Protein AF-A0A059CF88-F1 (afdb_monomer)

pLDDT: mean 72.64, std 21.27, range [30.92, 98.12]

InterPro domains:
  IPR023342 APO domain [PF05634] (48-137)

Structure (mmCIF, N/CA/C/O backbone):
data_AF-A0A059CF88-F1
#
_entry.id   AF-A0A059CF88-F1
#
loop_
_atom_site.group_PDB
_atom_site.id
_atom_site.type_symbol
_atom_site.label_atom_id
_atom_site.label_alt_id
_atom_site.label_comp_id
_atom_site.label_asym_id
_atom_site.label_entity_id
_atom_site.label_seq_id
_atom_site.pdbx_PDB_ins_code
_atom_site.Cartn_x
_atom_site.Cartn_y
_atom_site.Cartn_z
_atom_site.occupancy
_atom_site.B_iso_or_equiv
_atom_site.auth_seq_id
_atom_site.auth_comp_id
_atom_site.auth_asym_id
_atom_site.auth_atom_id
_atom_site.pdbx_PDB_model_num
ATOM 1 N N . MET A 1 1 ? 24.250 4.245 -36.849 1.00 54.50 1 MET A N 1
ATOM 2 C CA . MET A 1 1 ? 23.592 4.374 -35.524 1.00 54.50 1 MET A CA 1
ATOM 3 C C . MET A 1 1 ? 24.323 3.640 -34.393 1.00 54.50 1 MET A C 1
ATOM 5 O O . MET A 1 1 ? 24.525 4.241 -33.348 1.00 54.50 1 MET A O 1
ATOM 9 N N . LEU A 1 2 ? 24.826 2.416 -34.603 1.00 44.97 2 LEU A N 1
ATOM 10 C CA . LEU A 1 2 ? 25.537 1.617 -33.581 1.00 44.97 2 LEU A CA 1
ATOM 11 C C . LEU A 1 2 ? 26.810 2.263 -32.988 1.00 44.97 2 LEU A C 1
ATOM 13 O O . LEU A 1 2 ? 27.148 2.023 -31.832 1.00 44.97 2 LEU A O 1
ATOM 17 N N . ARG A 1 3 ? 27.509 3.120 -33.749 1.00 47.75 3 ARG A N 1
ATOM 18 C CA . ARG A 1 3 ? 28.711 3.833 -33.267 1.00 47.75 3 ARG A CA 1
ATOM 19 C C . ARG A 1 3 ? 28.398 4.836 -32.150 1.00 47.75 3 ARG A C 1
ATOM 21 O O . ARG A 1 3 ? 29.192 4.986 -31.234 1.00 47.75 3 ARG A O 1
ATOM 28 N N . ARG A 1 4 ? 27.223 5.473 -32.194 1.00 41.72 4 ARG A N 1
ATOM 29 C CA . ARG A 1 4 ? 26.797 6.478 -31.205 1.00 41.72 4 ARG A CA 1
ATOM 30 C C . ARG A 1 4 ? 26.489 5.829 -29.850 1.00 41.72 4 ARG A C 1
ATOM 32 O O . ARG A 1 4 ? 26.851 6.379 -28.819 1.00 41.72 4 ARG A O 1
ATOM 39 N N . ILE A 1 5 ? 25.921 4.621 -29.877 1.00 54.22 5 ILE A N 1
ATOM 40 C CA . ILE A 1 5 ? 25.615 3.813 -28.686 1.00 54.22 5 ILE A CA 1
ATOM 41 C C . ILE A 1 5 ? 26.909 3.350 -27.995 1.00 54.22 5 ILE A C 1
ATOM 43 O O . ILE A 1 5 ? 27.038 3.503 -26.785 1.00 54.22 5 ILE A O 1
ATOM 47 N N . LYS A 1 6 ? 27.911 2.877 -28.755 1.00 51.00 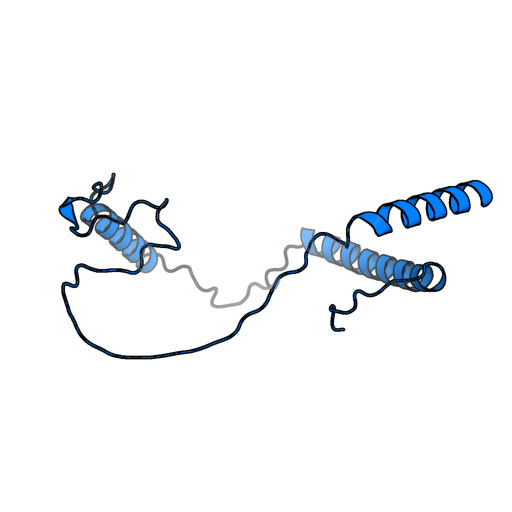6 LYS A N 1
ATOM 48 C CA . LYS A 1 6 ? 29.219 2.485 -28.190 1.00 51.00 6 LYS A CA 1
ATOM 49 C C . LYS A 1 6 ? 29.941 3.640 -27.487 1.00 51.00 6 LYS A C 1
ATOM 51 O O . LYS A 1 6 ? 30.511 3.436 -26.420 1.00 51.00 6 LYS A O 1
ATOM 56 N N . VAL A 1 7 ? 29.889 4.848 -28.055 1.00 53.94 7 VAL A N 1
ATOM 57 C CA . VAL A 1 7 ? 30.513 6.034 -27.442 1.00 53.94 7 VAL A CA 1
ATOM 58 C C . VAL A 1 7 ? 29.839 6.382 -26.113 1.00 53.94 7 VAL A C 1
ATOM 60 O O . VAL A 1 7 ? 30.533 6.638 -25.131 1.00 53.94 7 VAL A O 1
ATOM 63 N N . GLN A 1 8 ? 28.506 6.319 -26.042 1.00 47.03 8 GLN A N 1
ATOM 64 C CA . GLN A 1 8 ? 27.788 6.607 -24.797 1.00 47.03 8 GLN A CA 1
ATOM 65 C C . GLN A 1 8 ? 28.074 5.587 -23.687 1.00 47.03 8 GLN A C 1
ATOM 67 O O . GLN A 1 8 ? 28.245 5.990 -22.541 1.00 47.03 8 GLN A O 1
ATOM 72 N N . ILE A 1 9 ? 28.231 4.301 -24.021 1.00 55.12 9 ILE A N 1
ATOM 73 C CA . ILE A 1 9 ? 28.603 3.261 -23.044 1.00 55.12 9 ILE A CA 1
ATOM 74 C C . ILE A 1 9 ? 29.992 3.543 -22.446 1.00 55.12 9 ILE A C 1
ATOM 76 O O . ILE A 1 9 ? 30.150 3.526 -21.228 1.00 55.12 9 ILE A O 1
ATOM 80 N N . SER A 1 10 ? 30.974 3.911 -23.278 1.00 51.12 10 SER A N 1
ATOM 81 C CA . SER A 1 10 ? 32.341 4.197 -22.808 1.00 51.12 10 SER A CA 1
ATOM 82 C C . SER A 1 10 ? 32.437 5.403 -21.861 1.00 51.12 10 SER A C 1
ATOM 84 O O . SER A 1 10 ? 33.319 5.467 -21.006 1.00 51.12 10 SER A O 1
ATOM 86 N N . HIS A 1 11 ? 31.519 6.366 -21.990 1.00 49.28 11 HIS A N 1
ATOM 87 C CA . HIS A 1 11 ? 31.488 7.556 -21.141 1.00 49.28 11 HIS A CA 1
ATOM 88 C C . HIS A 1 11 ? 30.927 7.255 -19.742 1.00 49.28 11 HIS A C 1
ATOM 90 O O . HIS A 1 11 ? 31.363 7.851 -18.760 1.00 49.28 11 HIS A O 1
ATOM 96 N N . ILE A 1 12 ? 30.001 6.295 -19.642 1.00 54.94 12 ILE A N 1
ATOM 97 C CA . ILE A 1 12 ? 29.387 5.867 -18.377 1.00 54.94 12 ILE A CA 1
ATOM 98 C C . ILE A 1 12 ? 30.387 5.064 -17.529 1.00 54.94 12 ILE A C 1
ATOM 100 O O . ILE A 1 12 ? 30.462 5.262 -16.318 1.00 54.94 12 ILE A O 1
ATOM 104 N N . GLU A 1 13 ? 31.220 4.221 -18.149 1.00 50.44 13 GLU A N 1
ATOM 105 C CA . GLU A 1 13 ? 32.250 3.440 -17.441 1.00 50.44 13 GLU A CA 1
ATOM 106 C C . GLU A 1 13 ? 33.295 4.324 -16.738 1.00 50.44 13 GLU A C 1
ATOM 108 O O . GLU A 1 13 ? 33.752 3.993 -15.644 1.00 50.44 13 GLU A O 1
ATOM 113 N N . ARG A 1 14 ? 33.630 5.484 -17.319 1.00 48.31 14 ARG A N 1
ATOM 114 C CA . ARG A 1 14 ? 34.604 6.430 -16.744 1.00 48.31 14 ARG A CA 1
ATOM 115 C C . ARG A 1 14 ? 34.082 7.204 -15.534 1.00 48.31 14 ARG A C 1
ATOM 117 O O . ARG A 1 14 ? 34.886 7.662 -14.734 1.00 48.31 14 ARG A O 1
ATOM 124 N N . LEU A 1 15 ? 32.768 7.358 -15.383 1.00 49.97 15 LEU A N 1
ATOM 125 C CA . LEU A 1 15 ? 32.185 8.093 -14.253 1.00 49.97 15 LEU A CA 1
ATOM 126 C C . LEU A 1 15 ? 32.083 7.226 -12.986 1.00 49.97 15 LEU A C 1
ATOM 128 O O . LEU A 1 15 ? 32.132 7.749 -11.875 1.00 49.97 15 LEU A O 1
ATOM 132 N N . ASN A 1 16 ? 32.018 5.900 -13.135 1.00 49.53 16 ASN A N 1
ATOM 133 C CA . ASN A 1 16 ? 31.855 4.972 -12.013 1.00 49.53 16 ASN A CA 1
ATOM 134 C C . ASN A 1 16 ? 33.155 4.663 -11.247 1.00 49.53 16 ASN A C 1
ATOM 136 O O . ASN A 1 16 ? 33.087 4.190 -10.114 1.00 49.53 16 ASN A O 1
ATOM 140 N N . CYS A 1 17 ? 34.341 4.932 -11.806 1.00 44.03 17 CYS A N 1
ATOM 141 C CA . CYS A 1 17 ? 35.604 4.626 -11.119 1.00 44.03 17 CYS A CA 1
ATOM 142 C C . CYS A 1 17 ? 35.958 5.618 -9.993 1.00 44.03 17 CYS A C 1
ATOM 144 O O . CYS A 1 17 ? 36.746 5.279 -9.112 1.00 44.03 17 CYS A O 1
ATOM 146 N N . CYS A 1 18 ? 35.352 6.810 -9.971 1.00 44.00 18 CYS A N 1
ATOM 147 C CA . CYS A 1 18 ? 35.692 7.862 -9.006 1.00 44.00 18 CYS A CA 1
ATOM 148 C C . CYS A 1 18 ? 34.872 7.823 -7.704 1.00 44.00 18 CYS A C 1
ATOM 150 O O . CYS A 1 18 ? 35.296 8.402 -6.707 1.00 44.00 18 CYS A O 1
ATOM 152 N N . LEU A 1 19 ? 33.715 7.152 -7.680 1.00 45.34 19 LEU A N 1
ATOM 153 C CA . LEU A 1 19 ? 32.768 7.226 -6.554 1.00 45.34 19 LEU A CA 1
ATOM 154 C C . LEU A 1 19 ? 33.008 6.178 -5.452 1.00 45.34 19 LEU A C 1
ATOM 156 O O . LEU A 1 19 ? 32.603 6.389 -4.313 1.00 45.34 19 LEU A O 1
ATOM 160 N N . ASN A 1 20 ? 33.725 5.087 -5.739 1.00 43.84 20 ASN A N 1
ATOM 161 C CA . ASN A 1 20 ? 33.865 3.956 -4.807 1.00 43.84 20 ASN A CA 1
ATOM 162 C C . ASN A 1 20 ? 35.005 4.094 -3.778 1.00 43.84 20 ASN A C 1
ATOM 164 O O . ASN A 1 20 ? 35.248 3.165 -3.010 1.00 43.84 20 ASN A O 1
ATOM 168 N N . ARG A 1 21 ? 35.734 5.221 -3.751 1.00 39.50 21 ARG A N 1
ATOM 169 C CA . ARG A 1 21 ? 36.908 5.399 -2.871 1.00 39.50 21 ARG A CA 1
ATOM 170 C C . ARG A 1 21 ? 36.586 6.005 -1.496 1.00 39.50 21 ARG A C 1
ATOM 172 O O . ARG A 1 21 ? 37.450 5.972 -0.626 1.00 39.50 21 ARG A O 1
ATOM 179 N N . SER A 1 22 ? 35.376 6.523 -1.272 1.00 40.75 22 SER A N 1
ATOM 180 C CA . SER A 1 22 ? 35.095 7.379 -0.101 1.00 40.75 22 SER A CA 1
ATOM 181 C C . SER A 1 22 ? 34.355 6.720 1.070 1.00 40.75 22 SER A C 1
ATOM 183 O O . SER A 1 22 ? 34.082 7.407 2.047 1.00 40.75 22 SER A O 1
ATOM 185 N N . TYR A 1 23 ? 34.036 5.424 1.038 1.00 41.53 23 TYR A N 1
ATOM 186 C CA . TYR A 1 23 ? 33.285 4.778 2.128 1.00 41.53 23 TYR A CA 1
ATOM 187 C C . TYR A 1 23 ? 34.002 3.537 2.678 1.00 41.53 23 TYR A C 1
ATOM 189 O O . TYR A 1 23 ? 33.594 2.398 2.477 1.00 41.53 23 TYR A O 1
ATOM 197 N N . ALA A 1 24 ? 35.089 3.760 3.413 1.00 38.09 24 ALA A N 1
ATOM 198 C CA . ALA A 1 24 ? 35.642 2.755 4.316 1.00 38.09 24 ALA A CA 1
ATOM 199 C C . ALA A 1 24 ? 35.012 2.951 5.706 1.00 38.09 24 ALA A C 1
ATOM 201 O O . ALA A 1 24 ? 35.415 3.839 6.452 1.00 38.09 24 ALA A O 1
ATOM 202 N N . PHE A 1 25 ? 33.989 2.159 6.037 1.00 33.34 25 PHE A N 1
ATOM 203 C CA . PHE A 1 25 ? 33.385 2.140 7.372 1.00 33.34 25 PHE A CA 1
ATOM 204 C C . PHE A 1 25 ? 34.173 1.158 8.249 1.00 33.34 25 PHE A C 1
ATOM 206 O O . PHE A 1 25 ? 34.183 -0.045 7.984 1.00 33.34 25 PHE A O 1
ATOM 213 N N . ALA A 1 26 ? 34.889 1.676 9.248 1.00 35.84 26 ALA A N 1
ATOM 214 C CA . ALA A 1 26 ? 35.647 0.877 10.203 1.00 35.84 26 ALA A CA 1
ATOM 215 C C . ALA A 1 26 ? 34.686 0.184 11.181 1.00 35.84 26 ALA A C 1
ATOM 217 O O . ALA A 1 26 ? 33.882 0.838 11.840 1.00 35.84 26 ALA A O 1
ATOM 218 N N . ALA A 1 27 ? 34.769 -1.142 11.257 1.00 34.84 27 ALA A N 1
ATOM 219 C CA . ALA A 1 27 ? 34.057 -1.950 12.235 1.00 34.84 27 ALA A CA 1
ATOM 220 C C . ALA A 1 27 ? 34.975 -2.226 13.431 1.00 34.84 27 ALA A C 1
ATOM 222 O O . ALA A 1 27 ? 36.062 -2.778 13.256 1.00 34.84 27 ALA A O 1
ATOM 223 N N . SER A 1 28 ? 34.519 -1.900 14.637 1.00 39.94 28 SER A N 1
ATOM 224 C CA . SER A 1 28 ? 35.085 -2.418 15.884 1.00 39.94 28 SER A CA 1
ATOM 225 C C . SER A 1 28 ? 33.962 -2.951 16.766 1.00 39.94 28 SER A C 1
ATOM 227 O O . SER A 1 28 ? 32.911 -2.334 16.933 1.00 39.94 28 SER A O 1
ATOM 229 N N . SER A 1 29 ? 34.206 -4.152 17.273 1.00 39.66 29 SER A N 1
ATOM 230 C CA . SER A 1 29 ? 33.252 -5.044 17.918 1.00 39.66 29 SER A CA 1
ATOM 231 C C . SER A 1 29 ? 33.453 -5.067 19.434 1.00 39.66 29 SER A C 1
ATOM 233 O O . SER A 1 29 ? 34.597 -5.112 19.877 1.00 39.66 29 SER A O 1
ATOM 235 N N . SER A 1 30 ? 32.335 -5.212 20.161 1.00 42.69 30 SER A N 1
ATOM 236 C CA . SER A 1 30 ? 32.189 -5.843 21.495 1.00 42.69 30 SER A CA 1
ATOM 237 C C . SER A 1 30 ? 32.771 -5.062 22.693 1.00 42.69 30 SER A C 1
ATOM 239 O O . SER A 1 30 ? 33.800 -4.422 22.580 1.00 42.69 30 SER A O 1
ATOM 241 N N . SER A 1 31 ? 32.176 -5.041 23.889 1.00 38.00 31 SER A N 1
ATOM 242 C CA . SER A 1 31 ? 31.616 -6.163 24.652 1.00 38.00 31 SER A CA 1
ATOM 243 C C . SER A 1 31 ? 30.647 -5.717 25.758 1.00 38.00 31 SER A C 1
ATOM 245 O O . SER A 1 31 ? 30.740 -4.616 26.291 1.00 38.00 31 SER A O 1
ATOM 247 N N . SER A 1 32 ? 29.751 -6.629 26.128 1.00 43.56 32 SER A N 1
ATOM 248 C CA . SER A 1 32 ? 28.745 -6.528 27.187 1.00 43.56 32 SER A CA 1
ATOM 249 C C . SER A 1 32 ? 29.335 -6.518 28.605 1.00 43.56 32 SER A C 1
ATOM 251 O O . SER A 1 32 ? 30.279 -7.251 28.886 1.00 43.56 32 SER A O 1
ATOM 253 N N . GLY A 1 33 ? 28.689 -5.796 29.522 1.00 30.92 33 GLY A N 1
ATOM 254 C CA . GLY A 1 33 ? 28.855 -5.944 30.969 1.00 30.92 33 GLY A CA 1
ATOM 255 C C . GLY A 1 33 ? 27.597 -5.459 31.690 1.00 30.92 33 GLY A C 1
ATOM 256 O O . GLY A 1 33 ? 27.238 -4.292 31.584 1.00 30.92 33 GLY A O 1
ATOM 257 N N . ALA A 1 34 ? 26.892 -6.366 32.364 1.00 42.22 34 ALA A N 1
ATOM 258 C CA . ALA A 1 34 ? 25.707 -6.068 33.162 1.00 42.22 34 ALA A CA 1
ATOM 259 C C . ALA A 1 34 ? 26.107 -5.898 34.629 1.00 42.22 34 ALA A C 1
ATOM 261 O O . ALA A 1 34 ? 26.706 -6.824 35.164 1.00 42.22 34 ALA A O 1
ATOM 262 N N . LEU A 1 35 ? 25.716 -4.798 35.284 1.00 36.06 35 LEU A N 1
ATOM 263 C CA . LEU A 1 35 ? 25.570 -4.723 36.742 1.00 36.06 35 LEU A CA 1
ATOM 264 C C . LEU A 1 35 ? 24.433 -3.760 37.116 1.00 36.06 35 LEU A C 1
ATOM 266 O O . LEU A 1 35 ? 24.331 -2.638 36.629 1.00 36.06 35 LEU A O 1
ATOM 270 N N . SER A 1 36 ? 23.565 -4.259 37.986 1.00 38.28 36 SER A N 1
ATOM 271 C CA . SER A 1 36 ? 22.538 -3.552 38.743 1.00 38.28 36 SER A CA 1
ATOM 272 C C . SER A 1 36 ? 23.127 -2.539 39.727 1.00 38.28 36 SER A C 1
ATOM 274 O O . SER A 1 36 ? 24.136 -2.836 40.361 1.00 38.28 36 SER A O 1
ATOM 276 N N . GLY A 1 37 ? 22.409 -1.449 39.995 1.00 34.25 37 GLY A N 1
ATOM 277 C CA . GLY A 1 37 ? 22.611 -0.656 41.210 1.00 34.25 37 GLY A CA 1
ATOM 278 C C . GLY A 1 37 ? 22.137 0.777 41.043 1.00 34.25 37 GLY A C 1
ATOM 279 O O . GLY A 1 37 ? 22.678 1.512 40.227 1.00 34.25 37 GLY A O 1
ATOM 280 N N . GLY A 1 38 ? 21.109 1.171 41.796 1.00 47.53 38 GLY A N 1
ATOM 281 C CA . GLY A 1 38 ? 20.732 2.574 41.907 1.00 47.53 38 GLY A CA 1
ATOM 282 C C . GLY A 1 38 ? 21.860 3.350 42.575 1.00 47.53 38 GLY A C 1
ATOM 283 O O . GLY A 1 38 ? 22.233 3.032 43.700 1.00 47.53 38 GLY A O 1
ATOM 284 N N . VAL A 1 39 ? 22.386 4.349 41.877 1.00 41.75 39 VAL A N 1
ATOM 285 C CA . VAL A 1 39 ? 23.262 5.375 42.435 1.00 41.75 39 VAL A CA 1
ATOM 286 C C . VAL A 1 39 ? 22.876 6.678 41.744 1.00 41.75 39 VAL A C 1
ATOM 288 O O . VAL A 1 39 ? 22.837 6.751 40.515 1.00 41.75 39 VAL A O 1
ATOM 291 N N . ASP A 1 40 ? 22.535 7.691 42.536 1.00 52.72 40 ASP A N 1
ATOM 292 C CA . ASP A 1 40 ? 22.559 9.084 42.107 1.00 52.72 40 ASP A CA 1
ATOM 293 C C . ASP A 1 40 ? 24.026 9.451 41.819 1.00 52.72 40 ASP A C 1
ATOM 295 O O . ASP A 1 40 ? 24.706 10.024 42.665 1.00 52.72 40 ASP A O 1
ATOM 299 N N . ASP A 1 41 ? 24.540 9.024 40.663 1.00 48.75 41 ASP A N 1
ATOM 300 C CA . ASP A 1 41 ? 25.945 9.186 40.293 1.00 48.75 41 ASP A CA 1
ATOM 301 C C . ASP A 1 41 ? 26.141 10.440 39.429 1.00 48.75 41 ASP A C 1
ATOM 303 O O . ASP A 1 41 ? 25.590 10.610 38.332 1.00 48.75 41 ASP A O 1
ATOM 307 N N . ASP A 1 42 ? 26.889 11.370 40.006 1.00 64.75 42 ASP A N 1
ATOM 308 C CA . ASP A 1 42 ? 27.506 12.515 39.363 1.00 64.75 42 ASP A CA 1
ATOM 309 C C . ASP A 1 42 ? 28.838 12.051 38.762 1.00 64.75 42 ASP A C 1
ATOM 311 O O . ASP A 1 42 ? 29.847 12.018 39.457 1.00 64.75 42 ASP A O 1
ATOM 315 N N . GLY A 1 43 ? 28.862 11.663 37.482 1.00 55.50 43 GLY A N 1
ATOM 316 C CA . GLY A 1 43 ? 30.146 11.393 36.833 1.00 55.50 43 GLY A CA 1
ATOM 317 C C . GLY A 1 43 ? 30.127 10.568 35.550 1.00 55.50 43 GLY A C 1
ATOM 318 O O . GLY A 1 43 ? 30.020 9.355 35.573 1.00 55.50 43 GLY A O 1
ATOM 319 N N . GLY A 1 44 ? 30.415 11.231 34.428 1.00 59.66 44 GLY A N 1
ATOM 320 C CA . GLY A 1 44 ? 31.429 10.693 33.512 1.00 59.66 44 GLY A CA 1
ATOM 321 C C . GLY A 1 44 ? 31.046 9.642 32.463 1.00 59.66 44 GLY A C 1
ATOM 322 O O . GLY A 1 44 ? 31.690 8.604 32.399 1.00 59.66 44 GLY A O 1
ATOM 323 N N . ASP A 1 45 ? 30.154 9.971 31.527 1.00 58.19 45 ASP A N 1
ATOM 324 C CA . ASP A 1 45 ? 30.140 9.393 30.167 1.00 58.19 45 ASP A CA 1
ATOM 325 C C . ASP A 1 45 ? 29.649 10.419 29.117 1.00 58.19 45 ASP A C 1
ATOM 327 O O . ASP A 1 45 ? 28.763 10.184 28.301 1.00 58.19 45 ASP A O 1
ATOM 331 N N . GLY A 1 46 ? 30.212 11.632 29.159 1.00 60.06 46 GLY A N 1
ATOM 332 C CA . GLY A 1 46 ? 29.756 12.780 28.363 1.00 60.06 46 GLY A CA 1
ATOM 333 C C . GLY A 1 46 ? 30.478 13.041 27.036 1.00 60.06 46 GLY A C 1
ATOM 334 O O . GLY A 1 46 ? 30.236 14.089 26.446 1.00 60.06 46 GLY A O 1
ATOM 335 N N . GLU A 1 47 ? 31.370 12.166 26.565 1.00 66.75 47 GLU A N 1
ATOM 336 C CA . 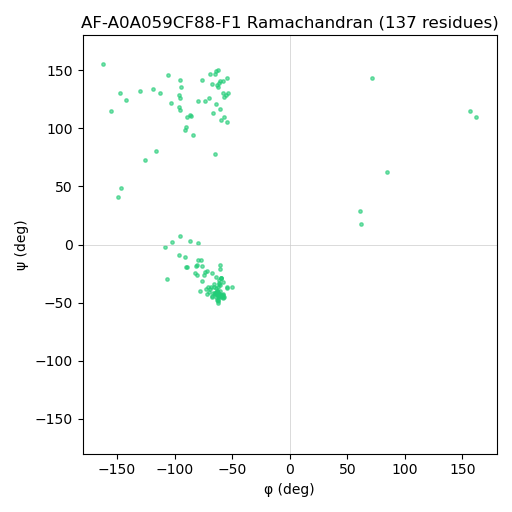GLU A 1 47 ? 32.237 12.505 25.419 1.00 66.75 47 GLU A CA 1
ATOM 337 C C . GLU A 1 47 ? 31.537 12.356 24.050 1.00 66.75 47 GLU A C 1
ATOM 339 O O . GLU A 1 47 ? 31.895 13.041 23.098 1.00 66.75 47 GLU A O 1
ATOM 344 N N . LEU A 1 48 ? 30.519 11.491 23.922 1.00 69.50 48 LEU A N 1
ATOM 345 C CA . LEU A 1 48 ? 29.946 11.136 22.608 1.00 69.50 48 LEU A CA 1
ATOM 346 C C . LEU A 1 48 ? 28.686 11.935 22.211 1.00 69.50 48 LEU A C 1
ATOM 348 O O . LEU A 1 48 ? 28.240 11.845 21.072 1.00 69.50 48 LEU A O 1
ATOM 352 N N . TYR A 1 49 ? 28.114 12.725 23.125 1.00 72.19 49 TYR A N 1
ATOM 353 C CA . TYR A 1 49 ? 26.906 13.538 22.891 1.00 72.19 49 TYR A CA 1
ATOM 354 C C . TYR A 1 49 ? 26.911 14.831 23.722 1.00 72.19 49 TYR A C 1
ATOM 356 O O . TYR A 1 49 ? 25.885 15.238 24.270 1.00 72.19 49 TYR A O 1
ATOM 364 N N . SER A 1 50 ? 28.069 15.486 23.831 1.00 78.38 50 SER A N 1
ATOM 365 C CA . SER A 1 50 ? 28.216 16.775 24.526 1.00 78.38 50 SER A CA 1
ATOM 366 C 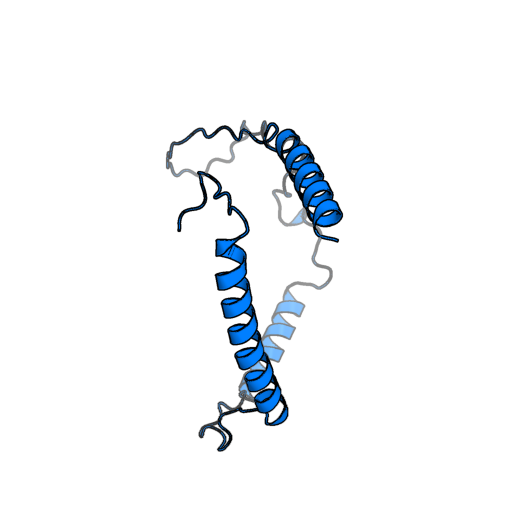C . SER A 1 50 ? 27.341 17.885 23.924 1.00 78.38 50 SER A C 1
ATOM 368 O O . SER A 1 50 ? 26.868 18.755 24.654 1.00 78.38 50 SER A O 1
ATOM 370 N N . ASP A 1 51 ? 27.056 17.810 22.621 1.00 85.06 51 ASP A N 1
ATOM 371 C CA . ASP A 1 51 ? 26.232 18.784 21.893 1.00 85.06 51 ASP A CA 1
ATOM 372 C C . AS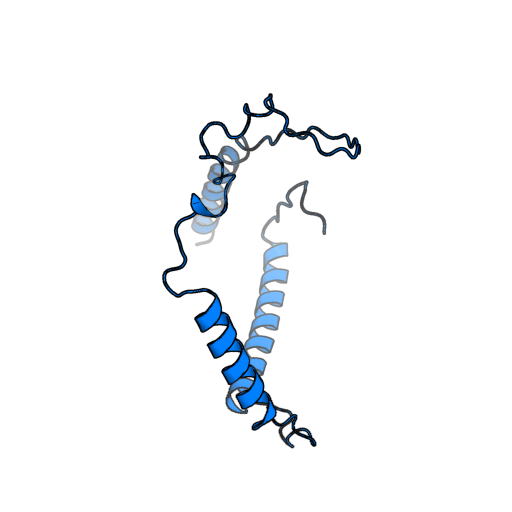P A 1 51 ? 24.719 18.626 22.127 1.00 85.06 51 ASP A C 1
ATOM 374 O O . ASP A 1 51 ? 23.937 19.509 21.767 1.00 85.06 51 ASP A O 1
ATOM 378 N N . VAL A 1 52 ? 24.268 17.508 22.709 1.00 84.50 52 VAL A N 1
ATOM 379 C CA . VAL A 1 52 ? 22.839 17.247 22.927 1.00 84.50 52 VAL A CA 1
ATOM 380 C C . VAL A 1 52 ? 22.454 17.660 24.348 1.00 84.50 52 VAL A C 1
ATOM 382 O O . VAL A 1 52 ? 22.939 17.067 25.315 1.00 84.50 52 VAL A O 1
ATOM 385 N N . PRO A 1 53 ? 21.534 18.629 24.524 1.00 82.19 53 PRO A N 1
ATOM 386 C CA . PRO A 1 53 ? 21.044 18.987 25.845 1.00 82.19 53 PRO A CA 1
ATOM 387 C C . PRO A 1 53 ? 20.445 17.770 26.550 1.00 82.19 53 PRO A C 1
ATOM 389 O O . PRO A 1 53 ? 19.553 17.099 26.021 1.00 82.19 53 PRO A O 1
ATOM 392 N N . ARG A 1 54 ? 20.914 17.493 27.769 1.00 81.62 54 ARG A N 1
ATOM 393 C CA . ARG A 1 54 ? 20.384 16.390 28.572 1.00 81.62 54 ARG A CA 1
ATOM 394 C C . ARG A 1 54 ? 18.900 16.630 28.871 1.00 81.62 54 ARG A C 1
ATOM 396 O O . ARG A 1 54 ? 18.531 17.751 29.237 1.00 81.62 54 ARG A O 1
ATOM 403 N N . PRO A 1 55 ? 18.036 15.606 28.743 1.00 82.69 55 PRO A N 1
ATOM 404 C CA . PRO A 1 55 ? 16.646 15.730 29.141 1.00 82.69 55 PRO A CA 1
ATOM 405 C C . PRO A 1 55 ? 16.543 16.202 30.598 1.00 82.69 55 PRO A C 1
ATOM 407 O O . PRO A 1 55 ? 17.339 15.761 31.432 1.00 82.69 55 PRO A O 1
ATOM 410 N N . PRO A 1 56 ? 15.555 17.046 30.937 1.00 84.00 56 PRO A N 1
ATOM 411 C CA . PRO A 1 56 ? 15.385 17.493 32.309 1.00 84.00 56 PRO A CA 1
ATOM 412 C C . PRO A 1 56 ? 15.186 16.303 33.254 1.00 84.00 56 PRO A C 1
ATOM 414 O O . PRO A 1 56 ? 14.359 15.414 32.983 1.00 84.00 56 PRO A O 1
ATOM 417 N N . ARG A 1 57 ? 15.955 16.282 34.352 1.00 81.88 57 ARG A N 1
ATOM 418 C CA . ARG A 1 57 ? 15.962 15.180 35.329 1.00 81.88 57 ARG A CA 1
ATOM 419 C C . ARG A 1 57 ? 14.645 15.144 36.092 1.00 81.88 57 ARG A C 1
ATOM 421 O O . ARG A 1 57 ? 14.100 14.070 36.349 1.00 81.88 57 ARG A O 1
ATOM 428 N N . ARG A 1 58 ? 14.086 16.315 36.415 1.00 86.88 58 ARG A N 1
ATOM 429 C CA . ARG A 1 58 ? 12.813 16.415 37.134 1.00 86.88 58 ARG A CA 1
ATOM 430 C C . ARG A 1 58 ? 11.661 16.592 36.157 1.00 86.88 58 ARG A C 1
ATOM 432 O O . ARG A 1 58 ? 11.733 17.328 35.180 1.00 86.88 58 ARG A O 1
ATOM 439 N N . LYS A 1 59 ? 10.527 15.957 36.458 1.00 81.44 59 LYS A N 1
ATOM 440 C CA . LYS A 1 59 ? 9.316 16.059 35.624 1.00 81.44 59 LYS A CA 1
ATOM 441 C C . LYS A 1 59 ? 8.778 17.494 35.534 1.00 81.44 59 LYS A C 1
ATOM 443 O O . LYS A 1 59 ? 8.215 17.840 34.505 1.00 81.44 59 LYS A O 1
ATOM 448 N N . ALA A 1 60 ? 8.975 18.309 36.575 1.00 83.50 60 ALA A N 1
ATOM 449 C CA . ALA A 1 60 ? 8.541 19.709 36.626 1.00 83.50 60 ALA A CA 1
ATOM 450 C C . ALA A 1 60 ? 9.368 20.647 35.728 1.00 83.50 60 ALA A C 1
ATOM 452 O O . ALA A 1 60 ? 8.882 21.699 35.336 1.00 83.50 60 ALA A O 1
ATOM 453 N N . GLU A 1 61 ? 10.598 20.260 35.383 1.00 87.56 61 GLU A N 1
ATOM 454 C CA . GLU A 1 61 ? 11.461 21.016 34.465 1.00 87.56 61 GLU A CA 1
ATOM 455 C C . GLU A 1 61 ? 11.083 20.769 32.996 1.00 87.56 61 GLU A C 1
ATOM 457 O O . GLU A 1 61 ? 11.534 21.471 32.091 1.00 87.56 61 GLU A O 1
ATOM 462 N N . ARG A 1 62 ? 10.261 19.747 32.730 1.00 87.81 62 ARG A N 1
ATOM 463 C CA . ARG A 1 62 ? 9.757 19.471 31.388 1.00 87.81 62 ARG A CA 1
ATOM 464 C C . ARG A 1 62 ? 8.666 20.473 31.059 1.00 87.81 62 ARG A C 1
ATOM 466 O O . ARG A 1 62 ? 7.817 20.788 31.889 1.00 87.81 62 ARG A O 1
ATOM 473 N N . LYS A 1 63 ? 8.646 20.914 29.804 1.00 88.69 63 LYS A N 1
ATOM 474 C CA . LYS A 1 63 ? 7.543 21.723 29.289 1.00 88.69 63 LYS A CA 1
ATOM 475 C C . LYS A 1 63 ? 6.226 20.959 29.508 1.00 88.69 63 LYS A C 1
ATOM 477 O O . LYS A 1 63 ? 6.159 19.780 29.142 1.00 88.69 63 LYS A O 1
ATOM 482 N N . PRO A 1 64 ? 5.204 21.585 30.114 1.00 89.31 64 PRO A N 1
ATOM 483 C CA . PRO A 1 64 ? 3.914 20.939 30.286 1.00 89.31 64 PRO A CA 1
ATOM 484 C C . PRO A 1 64 ? 3.302 20.634 28.917 1.00 89.31 64 PRO A C 1
ATOM 486 O O . PRO A 1 64 ? 3.551 21.334 27.933 1.00 89.31 64 PRO A O 1
ATOM 489 N N . PHE A 1 65 ? 2.497 19.574 28.849 1.00 89.88 65 PHE A N 1
ATOM 490 C CA . PHE A 1 65 ? 1.741 19.281 27.638 1.00 89.88 65 PHE A CA 1
ATOM 491 C C . PHE A 1 65 ? 0.793 20.440 27.324 1.00 89.88 65 PHE A C 1
ATOM 493 O O . PHE A 1 65 ? 0.153 20.977 28.227 1.00 89.88 65 PHE A O 1
ATOM 500 N N . VAL A 1 66 ? 0.667 20.773 26.036 1.00 95.31 66 VAL A N 1
ATOM 501 C CA . VAL A 1 66 ? -0.269 21.801 25.545 1.00 95.31 66 VAL A CA 1
ATOM 502 C C . VAL A 1 66 ? -1.698 21.501 26.007 1.00 95.31 66 VAL A C 1
ATOM 504 O O . VAL A 1 66 ? -2.446 22.399 26.373 1.00 95.31 66 VAL A O 1
ATOM 507 N N . THR A 1 67 ? -2.062 20.219 26.030 1.00 94.50 67 THR A N 1
ATOM 508 C CA . THR A 1 67 ? -3.310 19.720 26.606 1.00 94.50 67 THR A CA 1
ATOM 509 C C . THR A 1 67 ? -2.981 18.880 27.838 1.00 94.50 67 THR A C 1
ATOM 511 O O . THR A 1 67 ? -2.136 17.984 27.746 1.00 94.50 67 THR A O 1
ATOM 514 N N . PRO A 1 68 ? -3.627 19.112 28.991 1.00 95.25 68 PRO A N 1
ATOM 515 C CA . PRO A 1 68 ? -3.321 18.368 30.202 1.00 95.25 68 PRO A CA 1
ATOM 516 C C . PRO A 1 68 ? -3.589 16.872 30.005 1.00 95.25 68 PRO A C 1
ATOM 518 O O . PRO A 1 68 ? -4.608 16.464 29.451 1.00 95.25 68 PRO A O 1
ATOM 521 N N . MET A 1 69 ? -2.689 16.034 30.527 1.00 93.25 69 MET A N 1
ATOM 522 C CA . MET A 1 69 ? -2.725 14.572 30.362 1.00 93.25 69 MET A CA 1
ATOM 523 C C . MET A 1 69 ? -4.095 13.952 30.694 1.00 93.25 69 MET A C 1
ATOM 525 O O . MET A 1 69 ? -4.546 13.028 30.024 1.00 93.25 69 MET A O 1
ATOM 529 N N . LYS A 1 70 ? -4.795 14.486 31.702 1.00 96.19 70 LYS A N 1
ATOM 530 C CA . LYS A 1 70 ? -6.124 14.006 32.112 1.00 96.19 70 LYS A CA 1
ATOM 531 C C . LYS A 1 70 ? -7.176 14.149 31.010 1.00 96.19 70 LYS A C 1
ATOM 533 O O . LYS A 1 70 ? -8.013 13.264 30.870 1.00 96.19 70 LYS A O 1
ATOM 538 N N . GLU A 1 71 ? -7.127 15.219 30.220 1.00 97.12 71 GLU A N 1
ATOM 539 C CA . GLU A 1 71 ? -8.045 15.402 29.092 1.00 97.12 71 GLU A CA 1
ATOM 540 C C . GLU A 1 71 ? -7.754 14.422 27.965 1.00 97.12 71 GLU A C 1
ATOM 542 O O . GLU A 1 71 ? -8.687 13.852 27.410 1.00 97.12 71 GLU A O 1
ATOM 547 N N . LEU A 1 72 ? -6.476 14.183 27.657 1.00 96.81 72 LEU A N 1
ATOM 548 C CA . LEU A 1 72 ? -6.082 13.188 26.658 1.00 96.81 72 LEU A CA 1
ATOM 549 C C . LEU A 1 72 ? -6.584 11.796 27.056 1.00 96.81 72 LEU A C 1
ATOM 551 O O . LEU A 1 72 ? -7.185 11.096 26.246 1.00 96.81 72 LEU A O 1
ATOM 555 N N . ILE A 1 73 ? -6.414 11.431 28.330 1.00 97.75 73 ILE A N 1
ATOM 556 C CA . ILE A 1 73 ? -6.929 10.173 28.881 1.00 97.75 73 ILE A CA 1
ATOM 557 C C . ILE A 1 73 ? -8.458 10.124 28.793 1.00 97.75 73 ILE A C 1
ATOM 559 O O . ILE A 1 73 ? -9.008 9.082 28.441 1.00 97.75 73 ILE A O 1
ATOM 563 N N . ARG A 1 74 ? -9.155 11.226 29.102 1.00 98.12 74 ARG A N 1
ATOM 564 C CA . ARG A 1 74 ? -10.620 11.294 29.023 1.00 98.12 74 ARG A CA 1
ATOM 565 C C . ARG A 1 74 ? -11.109 11.082 27.589 1.00 98.12 74 ARG A C 1
ATOM 567 O O . ARG A 1 74 ? -11.919 10.190 27.374 1.00 98.12 74 ARG A O 1
ATOM 574 N N . ARG A 1 75 ? -10.542 11.808 26.618 1.00 97.75 75 ARG A N 1
ATOM 575 C CA . ARG A 1 75 ? -10.858 11.668 25.184 1.00 97.75 75 ARG A CA 1
ATOM 576 C C . ARG A 1 75 ? -10.595 10.245 24.686 1.00 97.75 75 ARG A C 1
ATOM 578 O O . ARG A 1 75 ? -11.438 9.665 24.017 1.00 97.75 75 ARG A O 1
ATOM 585 N N . ALA A 1 76 ? -9.471 9.645 25.082 1.00 96.88 76 ALA A N 1
ATOM 586 C CA . ALA A 1 76 ? -9.151 8.261 24.728 1.00 96.88 76 ALA A CA 1
ATOM 587 C C . ALA A 1 76 ? -10.141 7.246 25.333 1.00 96.88 76 ALA A C 1
ATOM 589 O O . ALA A 1 76 ? -10.481 6.252 24.693 1.00 96.88 76 ALA A O 1
ATOM 590 N N . ARG A 1 77 ? -10.620 7.477 26.565 1.00 97.25 77 ARG A N 1
ATOM 591 C CA . ARG A 1 77 ? -11.662 6.642 27.186 1.00 97.25 77 ARG A CA 1
ATOM 592 C C . ARG A 1 77 ? -13.001 6.794 26.469 1.00 97.25 77 ARG A C 1
ATOM 594 O O . ARG A 1 77 ? -13.621 5.781 26.179 1.00 97.25 77 ARG A O 1
ATOM 601 N N . GLU A 1 78 ? -13.408 8.022 26.160 1.00 96.38 78 GLU A N 1
ATOM 602 C CA . GLU A 1 78 ? -14.632 8.320 25.404 1.00 96.38 78 GLU A CA 1
ATOM 603 C C . GLU A 1 78 ? -14.609 7.641 24.024 1.00 96.38 78 GLU A C 1
ATOM 605 O O . GLU A 1 78 ? -15.560 6.951 23.668 1.00 96.38 78 GLU A O 1
ATOM 610 N N . GLU A 1 79 ? -13.496 7.734 23.286 1.00 93.25 79 GLU A N 1
ATOM 611 C CA . GLU A 1 79 ? -13.329 7.051 21.996 1.00 93.25 79 GLU A CA 1
ATOM 612 C C . GLU A 1 79 ? -13.396 5.523 22.145 1.00 93.25 79 GLU A C 1
ATOM 614 O O . GLU A 1 79 ? -14.026 4.834 21.340 1.00 93.25 79 GLU A O 1
ATOM 619 N N . ARG A 1 80 ? -12.778 4.973 23.197 1.00 91.12 80 ARG A N 1
ATOM 620 C CA . ARG A 1 80 ? -12.831 3.535 23.477 1.00 91.12 80 ARG A CA 1
ATOM 621 C C . ARG A 1 80 ? -14.253 3.070 23.783 1.00 91.12 80 ARG A C 1
ATOM 623 O O . ARG A 1 80 ? -14.629 2.006 23.305 1.00 91.12 80 ARG A O 1
ATOM 630 N N . GLU A 1 81 ? -15.028 3.825 24.558 1.00 93.81 81 GLU A N 1
ATOM 631 C CA . GLU A 1 81 ? -16.439 3.510 24.818 1.00 93.81 81 GLU A CA 1
ATOM 632 C C . GLU A 1 81 ? -17.287 3.651 23.547 1.00 93.81 81 GLU A C 1
ATOM 634 O O . GLU A 1 81 ? -18.074 2.758 23.248 1.00 93.81 81 GLU A O 1
ATOM 639 N N . ALA A 1 82 ? -17.065 4.684 22.729 1.00 89.81 82 ALA A N 1
ATOM 640 C CA . ALA A 1 82 ? -17.749 4.840 21.443 1.00 89.81 82 ALA A CA 1
ATOM 641 C C . ALA A 1 82 ? -17.514 3.634 20.515 1.00 89.81 82 ALA A C 1
ATOM 643 O O . ALA A 1 82 ? -18.461 3.105 19.937 1.00 89.81 82 ALA A O 1
ATOM 644 N N . ARG A 1 83 ? -16.274 3.128 20.448 1.00 85.56 83 ARG A N 1
ATOM 645 C CA . ARG A 1 83 ? -15.922 1.906 19.700 1.00 85.56 83 ARG A CA 1
ATOM 646 C C . ARG A 1 83 ? -16.523 0.625 20.289 1.00 85.56 83 ARG A C 1
ATOM 648 O O . ARG A 1 83 ? -16.658 -0.355 19.567 1.00 85.56 83 ARG A O 1
ATOM 655 N N . LYS A 1 84 ? -16.854 0.588 21.586 1.00 85.12 84 LYS A N 1
ATOM 656 C CA . LYS A 1 84 ? -17.588 -0.542 22.187 1.00 85.12 84 LYS A CA 1
ATOM 657 C C . LYS A 1 84 ? -19.080 -0.478 21.868 1.00 85.12 84 LYS A C 1
ATOM 659 O O . LYS A 1 84 ? -19.676 -1.517 21.618 1.00 85.12 84 LYS A O 1
ATOM 664 N N . LEU A 1 85 ? -19.669 0.722 21.897 1.00 85.19 85 LEU A N 1
ATOM 665 C CA . LEU A 1 85 ? -21.082 0.955 21.570 1.00 85.19 85 LEU A CA 1
ATOM 666 C C . LEU A 1 85 ? -21.368 0.722 20.084 1.00 85.19 85 LEU A C 1
ATOM 668 O O . LEU A 1 85 ? -22.423 0.203 19.733 1.00 85.19 85 LEU A O 1
ATOM 672 N N . GLN A 1 86 ? -20.417 1.084 19.223 1.00 77.19 86 GLN A N 1
ATOM 673 C CA . GLN A 1 86 ? -20.407 0.758 17.802 1.00 77.19 86 GLN A CA 1
ATOM 674 C C . GLN A 1 86 ? -19.199 -0.133 17.515 1.00 77.19 86 GLN A C 1
ATOM 676 O O . GLN A 1 86 ? -18.166 0.369 17.057 1.00 77.19 86 GLN A O 1
ATOM 681 N N . PRO A 1 87 ? -19.288 -1.447 17.799 1.00 74.88 87 PRO A N 1
ATOM 682 C CA . PRO A 1 87 ? -18.255 -2.372 17.374 1.00 74.88 87 PRO A CA 1
ATOM 683 C C . PRO A 1 87 ? -18.062 -2.192 15.870 1.00 74.88 87 PRO A C 1
ATOM 685 O O . PRO A 1 87 ? -19.044 -2.203 15.125 1.00 74.88 87 PRO A O 1
ATOM 688 N N . CYS A 1 88 ? -16.817 -2.026 15.410 1.00 67.44 88 CYS A N 1
ATOM 689 C CA . CYS A 1 88 ? -16.518 -2.223 13.997 1.00 67.44 88 CYS A CA 1
ATOM 690 C C . CYS A 1 88 ? -17.020 -3.626 13.665 1.00 67.44 88 CYS A C 1
ATOM 692 O O . CYS A 1 88 ? -16.433 -4.598 14.144 1.00 67.44 88 CYS A O 1
ATOM 694 N N . LEU A 1 89 ? -18.144 -3.721 12.951 1.00 67.94 89 LEU A N 1
ATOM 695 C CA . LEU A 1 89 ? -18.771 -4.998 12.658 1.00 67.94 89 LEU A CA 1
ATOM 696 C C . LEU A 1 89 ? -17.741 -5.822 11.892 1.00 67.94 89 LEU A C 1
ATOM 698 O O . LEU A 1 89 ? -17.424 -5.524 10.739 1.00 67.94 89 LEU A O 1
ATOM 702 N N . MET A 1 90 ? -17.175 -6.833 12.551 1.00 66.62 90 MET A N 1
ATOM 703 C CA . MET A 1 90 ? -16.503 -7.893 11.824 1.00 66.62 90 MET A CA 1
ATOM 704 C C . MET A 1 90 ? -17.593 -8.501 10.953 1.00 66.62 90 MET A C 1
ATOM 706 O O . MET A 1 90 ? -18.613 -8.949 11.473 1.00 66.62 90 MET A O 1
ATOM 710 N N . LEU A 1 91 ? -17.432 -8.409 9.634 1.00 67.62 91 LEU A N 1
ATOM 711 C CA . LEU A 1 91 ? -18.388 -8.986 8.699 1.00 67.62 91 LEU A CA 1
ATOM 712 C C . LEU A 1 91 ? -18.486 -10.483 9.022 1.00 67.62 91 LEU A C 1
ATOM 714 O O . LEU A 1 91 ? -17.522 -11.214 8.809 1.00 67.62 91 LEU A O 1
ATOM 718 N N . GLU A 1 92 ? -19.618 -10.930 9.580 1.00 74.81 92 GLU A N 1
ATOM 719 C CA . GLU A 1 92 ? -19.820 -12.338 9.964 1.00 74.81 92 GLU A CA 1
ATOM 720 C C . GLU A 1 92 ? -19.659 -13.275 8.767 1.00 74.81 92 GLU A C 1
ATOM 722 O O . GLU A 1 92 ? -19.201 -14.409 8.899 1.00 74.81 92 GLU A O 1
ATOM 727 N N . LYS A 1 93 ? -20.035 -12.784 7.584 1.00 78.75 93 LYS A N 1
ATOM 728 C CA . LYS A 1 93 ? -19.858 -13.474 6.315 1.00 78.75 93 LYS A CA 1
ATOM 729 C C . LYS A 1 93 ? -18.961 -12.637 5.414 1.00 78.75 93 LYS A C 1
ATOM 731 O O . LYS A 1 93 ? -19.188 -11.428 5.301 1.00 78.75 93 LYS A O 1
ATOM 736 N N . PRO A 1 94 ? -17.964 -13.255 4.760 1.00 78.44 94 PRO A N 1
ATOM 737 C CA . PRO A 1 94 ? -17.199 -12.563 3.742 1.00 78.44 94 PRO A CA 1
ATOM 738 C C . PRO A 1 94 ? -18.161 -12.081 2.649 1.00 78.44 94 PRO A C 1
ATOM 740 O O . PRO A 1 94 ? -19.108 -12.796 2.307 1.00 78.44 94 PRO A O 1
ATOM 743 N N . PRO A 1 95 ? -17.954 -10.872 2.113 1.00 83.31 95 PRO A N 1
ATOM 744 C CA . PRO A 1 95 ? -18.792 -10.378 1.037 1.00 83.31 95 PRO A CA 1
ATOM 745 C C . PRO A 1 95 ? -18.596 -11.263 -0.201 1.00 83.31 95 PRO A C 1
ATOM 747 O O . PRO A 1 95 ? -17.505 -11.788 -0.430 1.00 83.31 95 PRO A O 1
ATOM 750 N N . GLU A 1 96 ? -19.646 -11.441 -1.001 1.00 80.38 96 GLU A N 1
ATOM 751 C CA . GLU A 1 96 ? -19.657 -12.388 -2.130 1.00 80.38 96 GLU A CA 1
ATOM 752 C C . GLU A 1 96 ? -18.578 -12.081 -3.181 1.00 80.38 96 GLU A C 1
ATOM 754 O O . GLU A 1 96 ? -18.039 -12.983 -3.816 1.00 80.38 96 GLU A O 1
ATOM 759 N N . ASN A 1 97 ? -18.198 -10.807 -3.316 1.00 79.69 97 ASN A N 1
ATOM 760 C CA . ASN A 1 97 ? -17.109 -10.353 -4.180 1.00 79.69 97 ASN A CA 1
ATOM 761 C C . ASN A 1 97 ? -15.707 -10.546 -3.571 1.00 79.69 97 ASN A C 1
ATOM 763 O O . ASN A 1 97 ? -14.729 -10.138 -4.190 1.00 79.69 97 ASN A O 1
ATOM 767 N N . GLY A 1 98 ? -15.571 -11.108 -2.366 1.00 80.94 98 GLY A N 1
ATOM 768 C CA . GLY A 1 98 ? -14.276 -11.404 -1.743 1.00 80.94 98 GLY A CA 1
ATOM 769 C C . GLY A 1 98 ? -13.390 -10.176 -1.504 1.00 80.94 98 GLY A C 1
ATOM 770 O O . GLY A 1 98 ? -12.170 -10.299 -1.546 1.00 80.94 98 GLY A O 1
ATOM 771 N N . LEU A 1 99 ? -13.993 -8.994 -1.299 1.00 81.00 99 LEU A N 1
ATOM 772 C CA . LEU A 1 99 ? -13.312 -7.686 -1.236 1.00 81.00 99 LEU A CA 1
ATOM 773 C C . LEU A 1 99 ? -12.584 -7.286 -2.532 1.00 81.00 99 LEU A C 1
ATOM 775 O O . LEU A 1 99 ? -11.754 -6.375 -2.529 1.00 81.00 99 LEU A O 1
ATOM 779 N N . LEU A 1 100 ? -12.906 -7.923 -3.658 1.00 84.06 100 LEU A N 1
ATOM 780 C CA . LEU A 1 100 ? -12.428 -7.485 -4.958 1.00 84.06 100 LEU A CA 1
ATOM 781 C C . LEU A 1 100 ? -13.111 -6.170 -5.329 1.00 84.06 100 LEU A C 1
ATOM 783 O O . LEU A 1 100 ? -14.340 -6.066 -5.356 1.00 84.06 100 LEU A O 1
ATOM 787 N N . VAL A 1 101 ? -12.285 -5.179 -5.646 1.00 89.50 101 VAL A N 1
ATOM 788 C CA . VAL A 1 101 ? -12.712 -3.931 -6.276 1.00 89.50 101 VAL A CA 1
ATOM 789 C C . VAL A 1 101 ? -12.651 -4.165 -7.789 1.00 89.50 101 VAL A C 1
ATOM 791 O O . VAL A 1 101 ? -11.540 -4.303 -8.308 1.00 89.50 101 VAL A O 1
ATOM 794 N N . PRO A 1 102 ? -13.790 -4.242 -8.509 1.00 87.75 102 PRO A N 1
ATOM 795 C CA . PRO A 1 102 ? -13.817 -4.637 -9.923 1.00 87.75 102 PRO A CA 1
ATOM 796 C C . PRO A 1 102 ? -12.895 -3.794 -10.810 1.00 87.75 102 PRO A C 1
ATOM 798 O O . PRO A 1 102 ? -12.215 -4.322 -11.685 1.00 87.75 102 PRO A O 1
ATOM 801 N N . GLU A 1 103 ? -12.789 -2.499 -10.512 1.00 88.94 103 GLU A N 1
ATOM 802 C CA . GLU A 1 103 ? -11.924 -1.558 -11.228 1.00 88.94 103 GLU A CA 1
ATOM 803 C C . GLU A 1 103 ? -10.432 -1.929 -11.142 1.00 88.94 103 GLU A C 1
ATOM 805 O O . GLU A 1 103 ? -9.675 -1.735 -12.095 1.00 88.94 103 GLU A O 1
ATOM 810 N N . LEU A 1 104 ? -9.990 -2.515 -10.024 1.00 91.81 104 LEU A N 1
ATOM 811 C CA . LEU A 1 104 ? -8.590 -2.894 -9.818 1.00 91.81 104 LEU A CA 1
ATOM 812 C C . LEU A 1 104 ? -8.227 -4.229 -10.476 1.00 91.81 104 LEU A C 1
ATOM 814 O O . LEU A 1 104 ? -7.044 -4.487 -10.706 1.00 91.81 104 LEU A O 1
ATOM 818 N N . VAL A 1 105 ? -9.211 -5.067 -10.813 1.00 92.56 105 VAL A N 1
ATOM 819 C CA . VAL A 1 105 ? -8.971 -6.383 -11.427 1.00 92.56 105 VAL A CA 1
ATOM 820 C C . VAL A 1 105 ? -8.316 -6.222 -12.798 1.00 92.56 105 VAL A C 1
ATOM 822 O O . VAL A 1 105 ? -7.309 -6.868 -13.101 1.00 92.56 105 VAL A O 1
ATOM 825 N N . GLU A 1 106 ? -8.821 -5.297 -13.615 1.00 94.31 106 GLU A N 1
ATOM 826 C CA . GLU A 1 106 ? -8.226 -5.011 -14.920 1.00 94.31 106 GLU A CA 1
ATOM 827 C C . GLU A 1 106 ? -6.797 -4.480 -14.801 1.00 94.31 106 GLU A C 1
ATOM 829 O O . GLU A 1 106 ? -5.904 -4.898 -15.547 1.00 94.31 106 GLU A O 1
ATOM 834 N N . VAL A 1 107 ? -6.568 -3.571 -13.850 1.00 96.25 107 VAL A N 1
ATOM 835 C CA . VAL 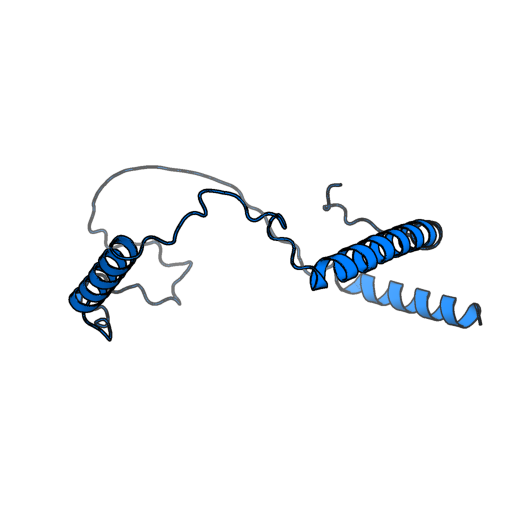A 1 107 ? -5.247 -2.986 -13.596 1.00 96.25 107 VAL A CA 1
ATOM 836 C C . VAL A 1 107 ? -4.266 -4.078 -13.177 1.00 96.25 107 VAL A C 1
ATOM 838 O O . VAL A 1 107 ? -3.168 -4.150 -13.731 1.00 96.25 107 VAL A O 1
ATOM 841 N N . ALA A 1 108 ? -4.673 -4.981 -12.282 1.00 95.31 108 ALA A N 1
ATOM 842 C CA . ALA A 1 108 ? -3.849 -6.098 -11.834 1.00 95.31 108 ALA A CA 1
ATOM 843 C C . ALA A 1 108 ? -3.409 -6.989 -13.007 1.00 95.31 108 ALA A C 1
ATOM 845 O O . ALA A 1 108 ? -2.223 -7.302 -13.136 1.00 95.31 108 ALA A O 1
ATOM 846 N N . HIS A 1 109 ? -4.322 -7.331 -13.921 1.00 96.94 109 HIS A N 1
ATOM 847 C CA . HIS A 1 109 ? -3.975 -8.109 -15.112 1.00 96.94 109 HIS A CA 1
ATOM 848 C C . HIS A 1 109 ? -3.009 -7.372 -16.045 1.00 96.94 109 HIS A C 1
ATOM 850 O O . HIS A 1 109 ? -2.064 -7.982 -16.558 1.00 96.94 109 HIS A O 1
ATOM 856 N N . ARG A 1 110 ? -3.204 -6.065 -16.261 1.00 97.50 110 ARG A N 1
ATOM 857 C CA . ARG A 1 110 ? -2.298 -5.247 -17.085 1.00 97.50 110 ARG A CA 1
ATOM 858 C C . ARG A 1 110 ? -0.898 -5.190 -16.472 1.00 97.50 110 ARG A C 1
ATOM 860 O O . ARG A 1 110 ? 0.078 -5.460 -17.172 1.00 97.50 110 ARG A O 1
ATOM 867 N N . VAL A 1 111 ? -0.797 -4.926 -15.168 1.00 98.00 111 VAL A N 1
ATOM 868 C CA . VAL A 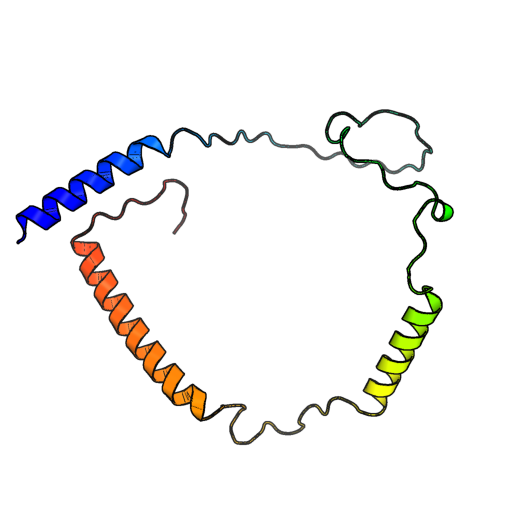1 111 ? 0.476 -4.891 -14.426 1.00 98.00 111 VAL A CA 1
ATOM 869 C C . VAL A 1 111 ? 1.168 -6.253 -14.461 1.00 98.00 111 VAL A C 1
ATOM 871 O O . VAL A 1 111 ? 2.369 -6.326 -14.718 1.00 98.00 111 VAL A O 1
ATOM 874 N N . TYR A 1 112 ? 0.424 -7.345 -14.281 1.00 97.44 112 TYR A N 1
ATOM 875 C CA . TYR A 1 112 ? 0.979 -8.696 -14.332 1.00 97.44 112 TYR A CA 1
ATOM 876 C C . TYR A 1 112 ? 1.587 -9.027 -15.706 1.00 97.44 112 TYR A C 1
ATOM 878 O O . TYR A 1 112 ? 2.714 -9.523 -15.793 1.00 97.44 112 TYR A O 1
ATOM 886 N N . ARG A 1 113 ? 0.891 -8.683 -16.798 1.00 97.50 113 ARG A N 1
ATOM 887 C CA . ARG A 1 113 ? 1.412 -8.847 -18.169 1.00 97.50 113 ARG A CA 1
ATOM 888 C C . ARG A 1 113 ? 2.629 -7.956 -18.435 1.00 97.50 113 ARG A C 1
ATOM 890 O O . ARG A 1 113 ? 3.608 -8.410 -19.035 1.00 97.50 113 ARG A O 1
ATOM 897 N N . ALA A 1 114 ? 2.594 -6.710 -17.962 1.00 97.56 114 ALA A N 1
ATOM 898 C CA . ALA A 1 114 ? 3.715 -5.781 -18.075 1.00 97.56 114 ALA A CA 1
ATOM 899 C C . ALA A 1 114 ? 4.955 -6.309 -17.337 1.00 97.56 114 ALA A C 1
ATOM 901 O O . ALA A 1 114 ? 6.048 -6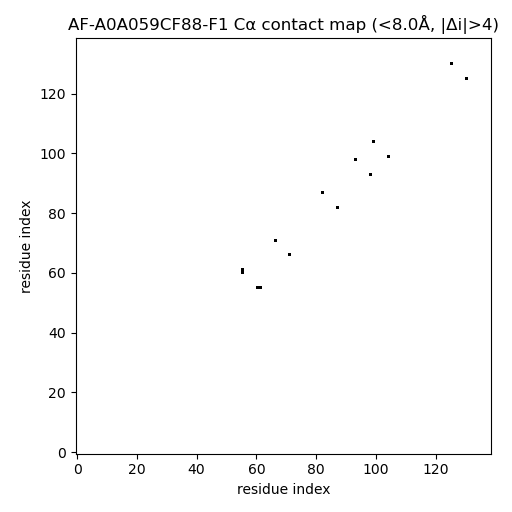.302 -17.899 1.00 97.56 114 ALA A O 1
ATOM 902 N N . ARG A 1 115 ? 4.783 -6.868 -16.131 1.00 97.69 115 ARG A N 1
ATOM 903 C CA . ARG A 1 115 ? 5.855 -7.529 -15.373 1.00 97.69 115 ARG A CA 1
ATOM 904 C C . ARG A 1 115 ? 6.488 -8.672 -16.164 1.00 97.69 115 ARG A C 1
ATOM 906 O O . ARG A 1 115 ? 7.710 -8.758 -16.216 1.00 97.69 115 ARG A O 1
ATOM 913 N N . GLY A 1 116 ? 5.685 -9.528 -16.798 1.00 97.12 116 GLY A N 1
ATOM 914 C CA . GLY A 1 116 ? 6.205 -10.608 -17.647 1.00 97.12 116 GLY A CA 1
ATOM 915 C C . GLY A 1 116 ? 7.054 -10.082 -18.809 1.00 97.12 116 GLY A C 1
ATOM 916 O O . GLY A 1 116 ? 8.153 -10.577 -19.057 1.00 97.12 116 GLY A O 1
ATOM 917 N N . SER A 1 117 ? 6.582 -9.022 -19.468 1.00 96.88 117 SER A N 1
ATOM 918 C CA . SER A 1 117 ? 7.307 -8.371 -20.567 1.00 96.88 117 SER A CA 1
ATOM 919 C C . SER A 1 117 ? 8.614 -7.728 -20.095 1.00 96.88 117 SER A C 1
ATOM 921 O O . SER A 1 117 ? 9.644 -7.884 -20.747 1.00 96.88 117 SER A O 1
ATOM 923 N N . LEU A 1 118 ? 8.593 -7.070 -18.933 1.00 97.31 118 LEU A N 1
ATOM 924 C CA . LEU A 1 118 ? 9.770 -6.466 -18.312 1.00 97.31 118 LEU A CA 1
ATOM 925 C C . LEU A 1 118 ? 10.822 -7.519 -17.958 1.00 97.31 118 LEU A C 1
ATOM 927 O O . LEU A 1 118 ? 11.988 -7.347 -18.295 1.00 97.31 118 LEU A O 1
ATOM 931 N N . LEU A 1 119 ? 10.420 -8.622 -17.321 1.00 96.50 119 LEU A N 1
ATOM 932 C CA . LEU A 1 119 ? 11.338 -9.706 -16.962 1.00 96.50 119 LEU A CA 1
ATOM 933 C C . LEU A 1 119 ? 11.946 -10.366 -18.199 1.00 96.50 119 LEU A C 1
ATOM 935 O O . LEU A 1 119 ? 13.146 -10.635 -18.218 1.00 96.50 119 LEU A O 1
ATOM 939 N N . LYS A 1 120 ? 11.150 -10.572 -19.254 1.00 96.19 120 LYS A N 1
ATOM 940 C CA . LYS A 1 120 ? 11.657 -11.075 -20.534 1.00 96.19 120 LYS A CA 1
ATOM 941 C C . LYS A 1 120 ? 12.669 -10.104 -21.144 1.00 96.19 120 LYS A C 1
ATOM 943 O O . LYS A 1 120 ? 13.768 -10.522 -21.497 1.00 96.19 120 LYS A O 1
ATOM 948 N N . GLY A 1 121 ? 12.336 -8.816 -21.212 1.00 94.62 121 GLY A N 1
ATOM 949 C CA . GLY A 1 121 ? 13.245 -7.782 -21.711 1.00 94.62 121 GLY A CA 1
ATOM 950 C C . GLY A 1 121 ? 14.545 -7.707 -20.910 1.00 94.62 121 GLY A C 1
ATOM 951 O O . GLY A 1 121 ? 15.624 -7.667 -21.494 1.00 94.62 121 GLY A O 1
ATOM 952 N N . LEU A 1 122 ? 14.460 -7.783 -19.579 1.00 93.50 122 LEU A N 1
ATOM 953 C CA . LEU A 1 122 ? 15.624 -7.836 -18.699 1.00 93.50 122 LEU A CA 1
ATOM 954 C C . LEU A 1 122 ? 16.474 -9.080 -18.984 1.00 93.50 122 LEU A C 1
ATOM 956 O O . LEU A 1 122 ? 17.685 -8.965 -19.122 1.00 93.50 122 LEU A O 1
ATOM 960 N N . SER A 1 123 ? 15.855 -10.254 -19.135 1.00 91.31 123 SER A N 1
ATOM 961 C CA . SER A 1 123 ? 16.577 -11.500 -19.425 1.00 91.31 123 SER A CA 1
ATOM 962 C C . SER A 1 123 ? 17.353 -11.456 -20.747 1.00 91.31 123 SER A C 1
ATOM 964 O O . SER A 1 123 ? 18.448 -12.005 -20.828 1.00 91.31 123 SER A O 1
ATOM 966 N N . GLU A 1 124 ? 16.828 -10.766 -21.765 1.00 93.38 124 GLU A N 1
ATOM 967 C CA . GLU A 1 124 ? 17.535 -10.517 -23.026 1.00 93.38 124 GLU A CA 1
ATOM 968 C C . GLU A 1 124 ? 18.662 -9.494 -22.839 1.00 93.38 124 GLU A C 1
ATOM 970 O O . GLU A 1 124 ? 19.775 -9.692 -23.323 1.00 93.38 124 GLU A O 1
ATOM 975 N N . LEU A 1 125 ? 18.406 -8.419 -22.089 1.00 90.56 125 LEU A N 1
ATOM 976 C CA . LEU A 1 125 ? 19.380 -7.356 -21.847 1.00 90.56 125 LEU A CA 1
ATOM 977 C C . LEU A 1 125 ? 20.615 -7.855 -21.086 1.00 90.56 125 LEU A C 1
ATOM 979 O O . LEU A 1 125 ? 21.736 -7.488 -21.432 1.00 90.56 125 LEU A O 1
ATOM 983 N N . LEU A 1 126 ? 20.419 -8.729 -20.097 1.00 88.38 126 LEU A N 1
ATOM 984 C CA . LEU A 1 126 ? 21.497 -9.345 -19.318 1.00 88.38 126 LEU A CA 1
ATOM 985 C C . LEU A 1 126 ? 22.469 -10.173 -20.175 1.00 88.38 126 LEU A C 1
ATOM 987 O O . LEU A 1 126 ? 23.603 -10.388 -19.757 1.00 88.38 126 LEU A O 1
ATOM 991 N N . LYS A 1 127 ? 22.062 -10.622 -21.372 1.00 87.31 127 LYS A N 1
ATOM 992 C CA . LYS A 1 127 ? 22.960 -11.312 -22.317 1.00 87.31 127 LYS A CA 1
ATOM 993 C C . LYS A 1 127 ? 23.934 -10.352 -23.006 1.00 87.31 127 LYS A C 1
ATOM 995 O O . LYS A 1 127 ? 24.985 -10.782 -23.466 1.00 87.31 127 LYS A O 1
ATOM 1000 N N . VAL A 1 128 ? 23.567 -9.075 -23.129 1.00 91.00 128 VAL A N 1
ATOM 1001 C CA . VAL A 1 128 ? 24.306 -8.069 -23.914 1.00 91.00 128 VAL A CA 1
ATOM 1002 C C . VAL A 1 128 ? 25.044 -7.076 -23.015 1.00 91.00 128 VAL A C 1
ATOM 1004 O O . VAL A 1 128 ? 26.091 -6.558 -23.401 1.00 91.00 128 VAL A O 1
ATOM 1007 N N . VAL A 1 129 ? 24.518 -6.805 -21.819 1.00 84.88 129 VAL A N 1
ATOM 1008 C CA . VAL A 1 129 ? 25.090 -5.850 -20.865 1.00 84.88 129 VAL A CA 1
ATOM 1009 C C . VAL A 1 129 ? 25.820 -6.603 -19.749 1.00 84.88 129 VAL A C 1
ATOM 1011 O O . VAL A 1 129 ? 25.185 -7.386 -19.041 1.00 84.88 129 VAL A O 1
ATOM 1014 N N . PRO A 1 130 ? 27.127 -6.359 -19.537 1.00 80.56 130 PRO A N 1
ATOM 1015 C CA . PRO A 1 130 ? 27.857 -6.971 -18.436 1.00 80.56 130 PRO A CA 1
ATOM 1016 C C . PRO A 1 13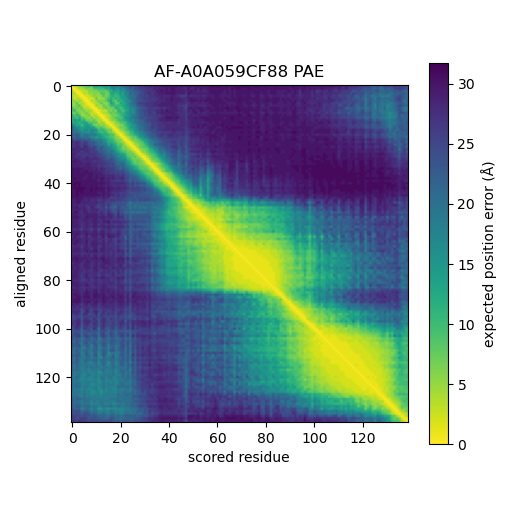0 ? 27.329 -6.430 -17.103 1.00 80.56 130 PRO A C 1
ATOM 1018 O O . PRO A 1 130 ? 27.488 -5.252 -16.785 1.00 80.56 130 PRO A O 1
ATOM 1021 N N . VAL A 1 131 ? 26.697 -7.294 -16.307 1.00 77.06 131 VAL A N 1
ATOM 1022 C CA . VAL A 1 131 ? 26.249 -6.931 -14.960 1.00 77.06 131 VAL A CA 1
ATOM 1023 C C . VAL A 1 131 ? 27.382 -7.137 -13.974 1.00 77.06 131 VAL A C 1
ATOM 1025 O O . VAL A 1 131 ? 27.765 -8.264 -13.666 1.00 77.06 131 VAL A O 1
ATOM 1028 N N . GLN A 1 132 ? 27.894 -6.026 -13.455 1.00 76.38 132 GLN A N 1
ATOM 1029 C CA . GLN A 1 132 ? 28.842 -6.033 -12.353 1.00 76.38 132 GLN A CA 1
ATOM 1030 C C . GLN A 1 132 ? 28.073 -6.241 -11.047 1.00 76.38 132 GLN A C 1
ATOM 1032 O O . GLN A 1 132 ? 27.145 -5.492 -10.740 1.00 76.38 132 GLN A O 1
ATOM 1037 N N . ARG A 1 133 ? 28.435 -7.273 -10.283 1.00 74.50 133 ARG A N 1
ATOM 1038 C CA . ARG A 1 133 ? 27.897 -7.493 -8.935 1.00 74.50 133 ARG A CA 1
ATOM 1039 C C . ARG A 1 133 ? 28.834 -6.870 -7.908 1.00 74.50 133 ARG A C 1
ATOM 1041 O O . ARG A 1 133 ? 30.049 -7.045 -7.986 1.00 74.50 133 ARG A O 1
ATOM 1048 N N . CYS A 1 134 ? 28.272 -6.166 -6.931 1.00 76.69 134 CYS A N 1
ATOM 1049 C CA . CYS A 1 134 ? 29.034 -5.693 -5.7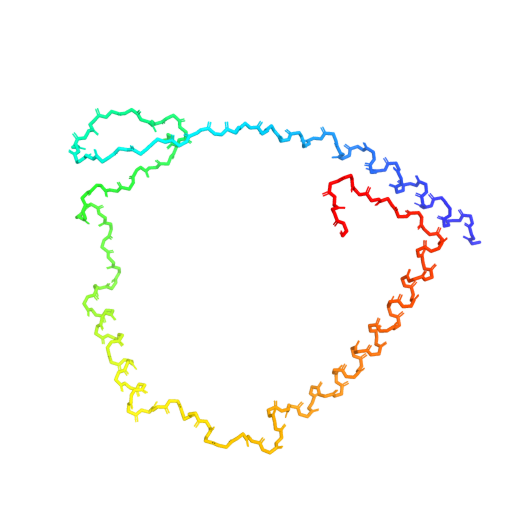83 1.00 76.69 134 CYS A CA 1
ATOM 1050 C C . CYS A 1 134 ? 29.481 -6.895 -4.942 1.00 76.69 134 CYS A C 1
ATOM 1052 O O . CYS A 1 134 ? 28.698 -7.806 -4.683 1.00 76.69 134 CYS A O 1
ATOM 1054 N N . ARG A 1 135 ? 30.729 -6.881 -4.463 1.00 70.81 135 ARG A N 1
ATOM 1055 C CA . ARG A 1 135 ? 31.329 -7.982 -3.688 1.00 70.81 135 ARG A CA 1
ATOM 1056 C C . ARG A 1 135 ? 30.589 -8.306 -2.375 1.00 70.81 135 ARG A C 1
ATOM 1058 O O . ARG A 1 135 ? 30.771 -9.391 -1.840 1.00 70.81 135 ARG A O 1
ATOM 1065 N N . TRP A 1 136 ? 29.753 -7.391 -1.879 1.00 71.12 136 TRP A N 1
ATOM 1066 C CA . TRP A 1 136 ? 29.012 -7.528 -0.618 1.00 71.12 136 TRP A CA 1
ATOM 1067 C C . TRP A 1 136 ? 27.504 -7.766 -0.776 1.00 71.12 136 TRP A C 1
ATOM 1069 O O . TRP A 1 136 ? 26.819 -7.938 0.227 1.00 71.12 136 TRP A O 1
ATOM 1079 N N . SER A 1 137 ? 26.961 -7.790 -1.998 1.00 53.91 137 SER A N 1
ATOM 1080 C CA . SER A 1 137 ? 25.550 -8.137 -2.202 1.00 53.91 137 SER A CA 1
ATOM 1081 C C . SER A 1 137 ? 25.421 -9.647 -2.402 1.00 53.91 137 SER A C 1
ATOM 1083 O O . SER A 1 137 ? 25.731 -10.157 -3.480 1.00 53.91 137 SER A O 1
ATOM 1085 N N . VAL A 1 138 ? 25.003 -10.344 -1.346 1.00 50.75 138 VAL A N 1
ATOM 1086 C CA . VAL A 1 138 ? 24.609 -11.760 -1.371 1.00 50.75 138 VAL A CA 1
ATOM 1087 C C . VAL A 1 138 ? 23.376 -11.933 -2.266 1.00 50.75 138 VAL A C 1
ATOM 1089 O O . VAL A 1 138 ? 22.469 -11.100 -2.235 1.00 50.75 138 VAL A O 1
ATOM 1092 N N . ALA A 1 139 ? 23.397 -12.986 -3.086 1.00 44.88 139 ALA A N 1
ATOM 1093 C CA . ALA A 1 139 ? 22.258 -13.479 -3.859 1.00 44.88 139 ALA A CA 1
ATOM 1094 C C . ALA A 1 139 ? 21.433 -14.466 -3.027 1.00 44.88 139 ALA A C 1
ATOM 1096 O O . ALA A 1 139 ? 22.060 -15.209 -2.238 1.00 44.88 139 ALA A O 1
#

Organism: Eucalyptus grandis (NCBI:txid71139)

Foldseek 3Di:
DVVVVVVVVVVVVVVVVPPPPPDDDDDDDDDDDDDDDDDPDDDDDCDPPVVDDDDDPDPVPDDAPPDHPVVVVVVVVVVVVVCVVVPPDPPPDQPPCNPDDPVCVVVVVVVVVVVVVVVVVVVVVCVVDPDDDDPPDDD

Mean predicted aligned error: 19.65 Å

Radius of gyration: 30.73 Å; Cα contacts (8 Å, |Δi|>4): 7; chains: 1; bounding box: 58×35×78 Å

Secondary structure (DSSP, 8-state):
-HHHHHHHHHHHHHHHTTTTTS------------------------SS-TTSPPPPSSGGGSPPPSS-HHHHHHHHHHHHHHHHHS-----SS--TTTT--HHHHHHHHHHHHHHHHHHHHHHHHHHHS--PPPTT---

Sequence (139 aa):
MLRRIKVQISHIERLNCCLNRSYAFAASSSSSGALSGGVDDDGGDGELYSDVPRPPRRKAERKPFVTPMKELIRRAREEREARKLQPCLMLEKPPENGLLVPELVEVAHRVYRARGSLLKGLSELLKVVPVQRCRWSVA

Solvent-accessible surface area (backbone atoms only — not comparable to full-atom values): 9507 Å² total; per-residue (Å²): 116,72,69,62,56,56,55,55,54,58,56,55,61,66,62,61,73,72,68,78,76,79,79,83,79,86,85,84,79,87,83,89,85,88,81,88,78,96,67,98,73,89,77,89,84,60,85,88,54,70,89,54,83,75,77,64,87,47,78,83,71,43,81,76,64,96,62,56,67,69,56,56,53,48,53,54,49,52,52,52,49,51,45,63,77,51,54,79,74,72,68,91,59,80,57,94,65,71,83,62,56,74,80,52,53,59,50,50,54,52,53,53,54,50,51,53,52,50,52,52,52,47,61,57,45,60,77,77,45,89,81,83,75,62,97,81,66,83,131